Protein AF-A0A1R4JY77-F1 (afdb_monomer)

Foldseek 3Di:
DDADEEEDEDEQDEEQEAEAAAAEEEAEPHHYDNPDPHYDYDHHDHYYYYYHYD

Structure (mmCIF, N/CA/C/O backbone):
data_AF-A0A1R4JY77-F1
#
_entry.id   AF-A0A1R4JY77-F1
#
loop_
_atom_site.group_PDB
_atom_site.id
_atom_site.type_symbol
_atom_site.label_atom_id
_atom_site.label_alt_id
_atom_site.label_comp_id
_atom_site.label_asym_id
_atom_site.label_entity_id
_atom_site.label_seq_id
_atom_site.pdbx_PDB_ins_code
_atom_site.Cartn_x
_atom_site.Cartn_y
_atom_site.Cartn_z
_atom_site.occupancy
_atom_site.B_iso_or_equiv
_atom_site.auth_seq_id
_atom_site.auth_comp_id
_atom_site.auth_asym_id
_atom_site.auth_atom_id
_atom_site.pdbx_PDB_model_num
ATOM 1 N N . MET A 1 1 ? 10.532 -4.837 -19.923 1.00 42.66 1 MET A N 1
ATOM 2 C CA . MET A 1 1 ? 9.844 -3.815 -19.103 1.00 42.66 1 MET A CA 1
ATOM 3 C C . MET A 1 1 ? 8.354 -4.044 -19.271 1.00 42.66 1 MET A C 1
ATOM 5 O O . MET A 1 1 ? 7.903 -4.010 -20.406 1.00 42.66 1 MET A O 1
ATOM 9 N N . SER A 1 2 ? 7.620 -4.366 -18.206 1.00 51.06 2 SER A N 1
ATOM 10 C CA . SER A 1 2 ? 6.163 -4.527 -18.285 1.00 51.06 2 SER A CA 1
ATOM 11 C C . SER A 1 2 ? 5.524 -3.228 -17.814 1.00 51.06 2 SER A C 1
ATOM 13 O O . SER A 1 2 ? 5.403 -3.022 -16.613 1.00 51.06 2 SER A O 1
ATOM 15 N N . ALA A 1 3 ? 5.198 -2.335 -18.750 1.00 58.12 3 ALA A N 1
ATOM 16 C CA . ALA A 1 3 ? 4.304 -1.216 -18.481 1.00 58.12 3 ALA A CA 1
ATOM 17 C C . ALA A 1 3 ? 2.876 -1.765 -18.548 1.00 58.12 3 ALA A C 1
ATOM 19 O O . ALA A 1 3 ? 2.341 -1.974 -19.634 1.00 58.12 3 ALA A O 1
ATOM 20 N N . GLY A 1 4 ? 2.320 -2.104 -17.388 1.00 71.81 4 GLY A N 1
ATOM 21 C CA . GLY A 1 4 ? 0.988 -2.691 -17.261 1.00 71.81 4 GLY A CA 1
ATOM 22 C C . GLY A 1 4 ? 0.044 -1.777 -16.491 1.00 71.81 4 GLY A C 1
ATOM 23 O O . GLY A 1 4 ? 0.478 -0.939 -15.697 1.00 71.81 4 GLY A O 1
ATOM 24 N N . ASN A 1 5 ? -1.249 -1.940 -16.736 1.00 84.00 5 ASN A N 1
ATOM 25 C CA . ASN A 1 5 ? -2.318 -1.354 -15.945 1.00 84.00 5 ASN A CA 1
ATOM 26 C C . ASN A 1 5 ? -2.960 -2.438 -15.069 1.00 84.00 5 ASN A C 1
ATOM 28 O O . ASN A 1 5 ? -3.286 -3.521 -15.547 1.00 84.00 5 ASN A O 1
ATOM 32 N N . LEU A 1 6 ? -3.114 -2.149 -13.777 1.00 85.56 6 LEU A N 1
ATOM 33 C CA . LEU A 1 6 ? -3.794 -3.022 -12.820 1.00 85.56 6 LEU A CA 1
ATOM 34 C C . LEU A 1 6 ? -4.905 -2.232 -12.137 1.00 85.56 6 LEU A C 1
ATOM 36 O O . LEU A 1 6 ? -4.650 -1.163 -11.587 1.00 85.56 6 LEU A O 1
ATOM 40 N N . SER A 1 7 ? -6.114 -2.783 -12.147 1.00 90.44 7 SER A N 1
ATOM 41 C CA . SER A 1 7 ? -7.245 -2.277 -11.373 1.00 90.44 7 SER A CA 1
ATOM 42 C C . SER A 1 7 ? -7.692 -3.369 -10.416 1.00 90.44 7 SER A C 1
ATOM 44 O O . SER A 1 7 ? -7.921 -4.499 -10.850 1.00 90.44 7 SER A O 1
ATOM 46 N N . LEU A 1 8 ? -7.788 -3.044 -9.131 1.00 89.56 8 LEU A N 1
ATOM 47 C CA . LEU A 1 8 ? -8.205 -3.980 -8.09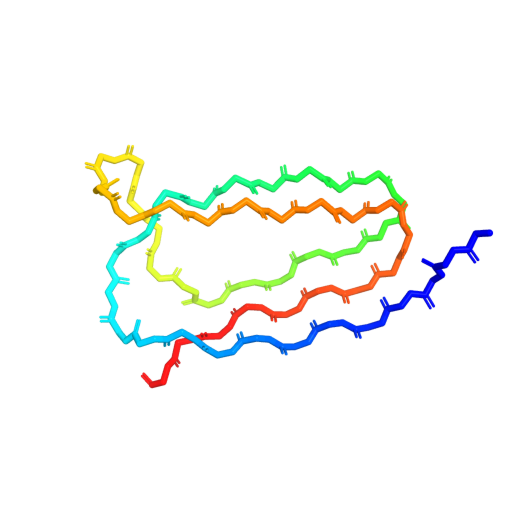3 1.00 89.56 8 LEU A CA 1
ATOM 48 C C . LEU A 1 8 ? -9.221 -3.303 -7.176 1.00 89.56 8 LEU A C 1
ATOM 50 O O . LEU A 1 8 ? -8.935 -2.235 -6.637 1.00 89.56 8 LEU A O 1
ATOM 54 N N . THR A 1 9 ? -10.366 -3.953 -6.987 1.00 93.62 9 THR A N 1
ATOM 55 C CA . THR A 1 9 ? -11.404 -3.531 -6.041 1.00 93.62 9 THR A CA 1
ATOM 56 C C . THR A 1 9 ? -11.319 -4.402 -4.795 1.00 93.62 9 THR A C 1
ATOM 58 O O . THR A 1 9 ? -11.229 -5.630 -4.895 1.00 93.62 9 THR A O 1
ATOM 61 N N . LEU A 1 10 ? -11.301 -3.773 -3.626 1.00 90.62 10 LEU A N 1
ATOM 62 C CA . LEU A 1 10 ? -11.267 -4.428 -2.327 1.00 90.62 10 LEU A CA 1
ATOM 63 C C . LEU A 1 10 ? -12.573 -4.156 -1.568 1.00 90.62 10 LEU A C 1
ATOM 65 O O . LEU A 1 10 ? -13.200 -3.125 -1.782 1.00 90.62 10 LEU A O 1
ATOM 69 N N . PRO A 1 11 ? -12.983 -5.041 -0.650 1.00 92.81 11 PRO A N 1
ATOM 70 C CA . PRO A 1 11 ? -14.111 -4.761 0.229 1.00 92.81 11 PRO A CA 1
ATOM 71 C C . PRO A 1 11 ? -13.859 -3.523 1.095 1.00 92.81 11 PRO A C 1
ATOM 73 O O . PRO A 1 11 ? -12.709 -3.266 1.481 1.00 92.81 11 PRO A O 1
ATOM 76 N N . GLU A 1 12 ? -14.935 -2.830 1.474 1.00 91.31 12 GLU A N 1
ATOM 77 C CA . GLU A 1 12 ? -14.873 -1.711 2.414 1.00 91.31 12 GLU A CA 1
ATOM 78 C C . GLU A 1 12 ? -14.150 -2.103 3.707 1.00 91.31 12 GLU A C 1
ATOM 80 O O . GLU A 1 12 ? -14.471 -3.086 4.382 1.00 91.31 12 GLU A O 1
ATOM 85 N N . GLY A 1 13 ? -13.149 -1.309 4.069 1.00 92.19 13 GLY A N 1
ATOM 86 C CA . GLY A 1 13 ? -12.337 -1.573 5.242 1.00 92.19 13 GLY A CA 1
ATOM 87 C C . GLY A 1 13 ? -11.127 -0.660 5.312 1.00 92.19 13 GLY A C 1
ATOM 88 O O . GLY A 1 13 ? -10.786 0.030 4.355 1.00 92.19 13 GLY A O 1
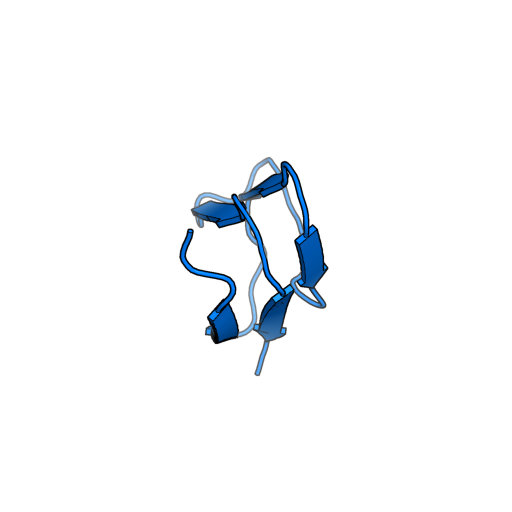ATOM 89 N N . ALA A 1 14 ? -10.481 -0.648 6.474 1.00 94.00 14 ALA A N 1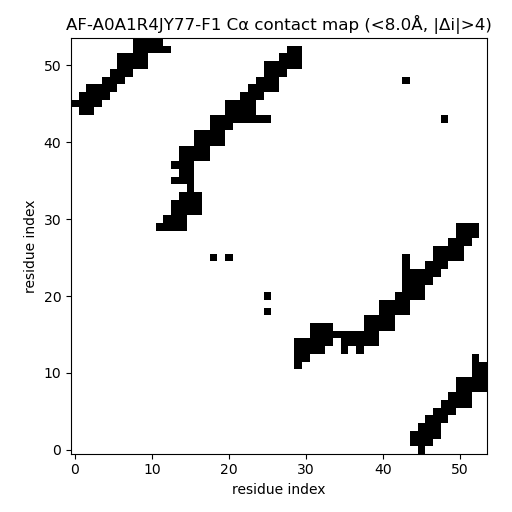
ATOM 90 C CA . ALA A 1 14 ? -9.217 0.048 6.652 1.00 94.00 14 ALA A CA 1
ATOM 91 C C . ALA A 1 14 ? -8.045 -0.879 6.294 1.00 94.00 14 ALA A C 1
ATOM 93 O O . ALA A 1 14 ? -8.055 -2.050 6.693 1.00 94.00 14 ALA A O 1
ATOM 94 N N . TYR A 1 15 ? -7.030 -0.365 5.598 1.00 94.62 15 TYR A N 1
ATOM 95 C CA .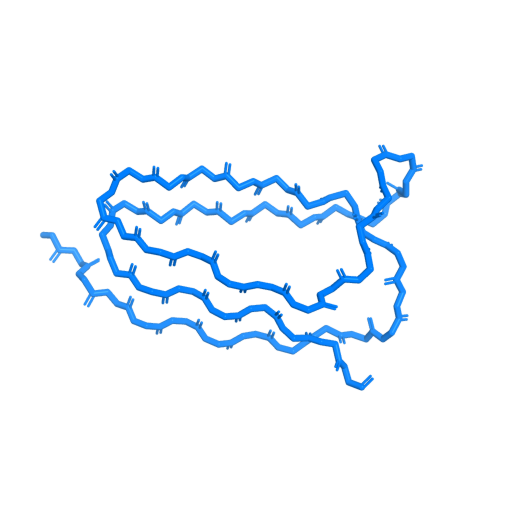 TYR A 1 15 ? -5.873 -1.142 5.138 1.00 94.62 15 TYR A CA 1
ATOM 96 C C . TYR A 1 15 ? -4.532 -0.430 5.407 1.00 94.62 15 TYR A C 1
ATOM 98 O O . TYR A 1 15 ? -4.404 0.768 5.157 1.00 94.62 15 TYR A O 1
ATOM 106 N N . ASP A 1 16 ? -3.502 -1.174 5.832 1.00 95.06 16 ASP A N 1
ATOM 107 C CA . ASP A 1 16 ? -2.095 -0.728 5.778 1.00 95.06 16 ASP A CA 1
ATOM 108 C C . ASP A 1 16 ? -1.631 -0.815 4.321 1.00 95.06 16 ASP A C 1
ATOM 110 O O . ASP A 1 16 ? -1.242 -1.886 3.835 1.00 95.06 16 ASP A O 1
ATOM 114 N N . LEU A 1 17 ? -1.719 0.309 3.607 1.00 92.94 17 LEU A N 1
ATOM 115 C CA . LEU A 1 17 ? -1.328 0.405 2.207 1.00 92.94 17 LEU A CA 1
ATOM 116 C C . LEU A 1 17 ? 0.149 0.798 2.075 1.00 92.94 17 LEU A C 1
ATOM 118 O O . LEU A 1 17 ? 0.566 1.916 2.377 1.00 92.94 17 LEU A O 1
ATOM 122 N N . ARG A 1 18 ? 0.953 -0.125 1.547 1.00 92.50 18 ARG A N 1
ATOM 123 C CA . ARG A 1 18 ? 2.374 0.080 1.240 1.00 92.50 18 ARG A CA 1
ATOM 124 C C . ARG A 1 18 ? 2.572 0.190 -0.263 1.00 92.50 18 ARG A C 1
ATOM 126 O O . ARG A 1 18 ? 2.253 -0.732 -1.012 1.00 92.50 18 ARG A O 1
ATOM 133 N N . ARG A 1 19 ? 3.117 1.325 -0.698 1.0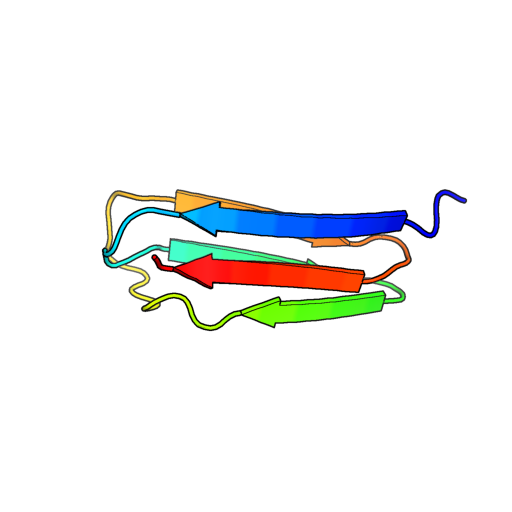0 89.69 19 ARG A N 1
ATOM 134 C CA . ARG A 1 19 ? 3.296 1.674 -2.111 1.00 89.69 19 ARG A CA 1
ATOM 135 C C . ARG A 1 19 ? 4.778 1.816 -2.415 1.00 89.69 19 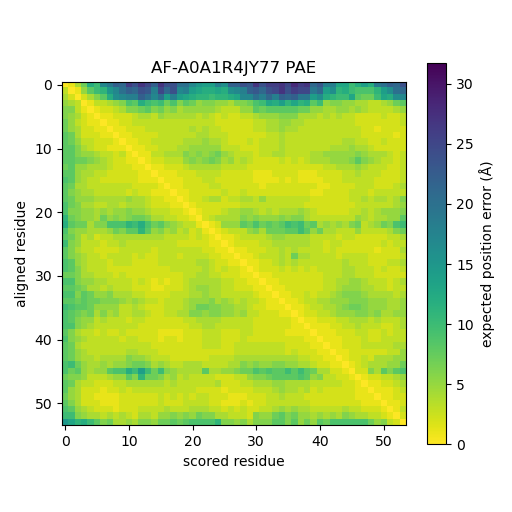ARG A C 1
ATOM 137 O O . ARG A 1 19 ? 5.470 2.567 -1.735 1.00 89.69 19 ARG A O 1
ATOM 144 N N . ASP A 1 20 ? 5.234 1.125 -3.447 1.00 90.31 20 ASP A N 1
ATOM 145 C CA . ASP A 1 20 ? 6.607 1.194 -3.940 1.00 90.31 20 ASP A CA 1
ATOM 146 C C . ASP A 1 20 ? 6.556 1.457 -5.450 1.00 90.31 20 ASP A C 1
ATOM 148 O O . ASP A 1 20 ? 6.309 0.548 -6.241 1.00 90.31 20 ASP A O 1
ATOM 152 N N . VAL A 1 21 ? 6.674 2.726 -5.851 1.00 87.38 21 VAL A N 1
ATOM 153 C CA . VAL A 1 21 ? 6.494 3.170 -7.244 1.00 87.38 21 VAL A CA 1
ATOM 154 C C . VAL A 1 21 ? 7.814 3.726 -7.764 1.00 87.38 21 VAL A C 1
ATOM 156 O O . VAL A 1 21 ? 8.322 4.706 -7.228 1.00 87.38 21 VAL A O 1
ATOM 159 N N . SER A 1 22 ? 8.371 3.100 -8.803 1.00 85.88 22 SER A N 1
ATOM 160 C CA . SER A 1 22 ? 9.639 3.519 -9.415 1.00 85.88 22 SER A CA 1
ATOM 161 C C . SER A 1 22 ? 9.431 4.411 -10.644 1.00 85.88 22 SER A C 1
ATOM 163 O O . SER A 1 22 ? 9.850 5.562 -10.630 1.00 85.88 22 SER A O 1
ATOM 165 N N . ALA A 1 23 ? 8.785 3.914 -11.706 1.00 81.88 23 ALA A N 1
ATOM 166 C CA . ALA A 1 23 ? 8.567 4.657 -12.956 1.00 81.88 23 ALA A CA 1
ATOM 167 C C . ALA A 1 23 ? 7.104 4.566 -13.423 1.00 81.88 23 ALA A C 1
ATOM 169 O O . ALA A 1 23 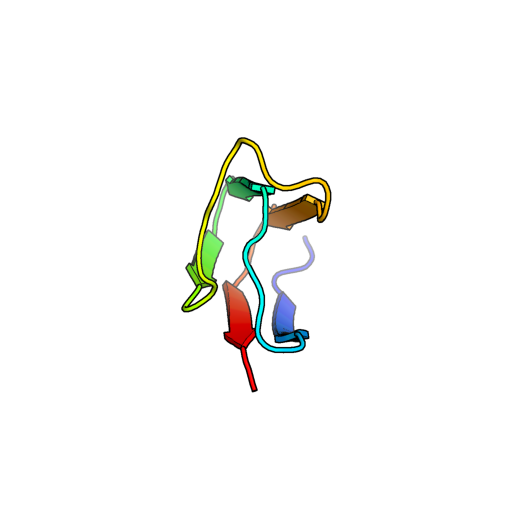? 6.800 4.114 -14.529 1.00 81.88 23 ALA A O 1
ATOM 170 N N . GLY A 1 24 ? 6.174 4.950 -12.550 1.00 85.88 24 GLY A N 1
ATOM 171 C CA . GLY A 1 24 ? 4.742 4.819 -12.796 1.00 85.88 24 GLY A CA 1
ATOM 172 C C . GLY A 1 24 ? 3.891 5.668 -11.862 1.00 85.88 24 GLY A C 1
ATOM 173 O O . GLY A 1 24 ? 4.371 6.624 -11.255 1.00 85.88 24 GLY A O 1
ATOM 174 N N . SER A 1 25 ? 2.616 5.317 -11.741 1.00 87.38 25 SER A N 1
ATOM 175 C CA . SER A 1 25 ? 1.686 5.961 -10.813 1.00 87.38 25 SER A CA 1
ATOM 176 C C . SER A 1 25 ? 0.832 4.924 -10.096 1.00 87.38 25 SER A C 1
ATOM 178 O O . SER A 1 25 ? 0.448 3.904 -10.668 1.00 87.38 25 SER A O 1
ATOM 180 N N . LEU A 1 26 ? 0.533 5.190 -8.828 1.00 90.31 26 LEU A N 1
ATOM 181 C CA . LEU A 1 26 ? -0.424 4.418 -8.050 1.00 90.31 26 LEU A CA 1
ATOM 182 C C . LEU A 1 26 ? -1.450 5.377 -7.472 1.00 90.31 26 LEU A C 1
ATOM 184 O O . LEU A 1 26 ? -1.091 6.311 -6.757 1.00 90.31 26 LEU A O 1
ATOM 188 N N . ASN A 1 27 ? -2.713 5.124 -7.788 1.00 92.12 27 ASN A N 1
ATOM 189 C CA . ASN A 1 27 ? -3.851 5.867 -7.286 1.00 92.12 27 ASN A CA 1
ATOM 190 C C . ASN A 1 27 ? -4.695 4.946 -6.405 1.00 92.12 27 ASN A C 1
ATOM 192 O O . ASN A 1 27 ? -4.880 3.773 -6.735 1.00 92.12 27 ASN A O 1
ATOM 196 N N . SER A 1 28 ? -5.182 5.448 -5.278 1.00 90.75 28 SER A N 1
ATOM 197 C CA . SER A 1 28 ? -6.000 4.639 -4.378 1.00 90.75 28 SER A CA 1
ATOM 198 C C . SER A 1 28 ? -7.063 5.464 -3.678 1.00 90.75 28 SER A C 1
ATOM 200 O O . SER A 1 28 ? -6.748 6.520 -3.133 1.00 90.75 28 SER A O 1
ATOM 202 N N . SER A 1 29 ? -8.273 4.926 -3.615 1.00 93.00 29 SER A N 1
ATOM 203 C CA . SER A 1 29 ? -9.390 5.455 -2.824 1.00 93.00 29 SER A CA 1
ATOM 204 C C . SER A 1 29 ? -9.602 4.692 -1.506 1.00 93.00 29 SER A C 1
ATOM 206 O O . SER A 1 29 ? -10.488 5.046 -0.732 1.00 93.00 29 SER A O 1
ATOM 208 N N . LEU A 1 30 ? -8.778 3.669 -1.231 1.00 92.12 30 LEU A N 1
ATOM 209 C CA . LEU A 1 30 ? -8.848 2.861 -0.011 1.00 92.12 30 LEU A CA 1
ATOM 210 C C . LEU A 1 30 ? -8.734 3.718 1.255 1.00 92.12 30 LEU A C 1
ATOM 212 O O . LEU A 1 30 ? -7.911 4.633 1.330 1.00 92.12 30 LEU A O 1
ATOM 216 N N . ARG A 1 31 ? -9.487 3.355 2.298 1.00 93.75 31 ARG A N 1
ATOM 217 C CA . ARG A 1 31 ? -9.266 3.896 3.644 1.00 93.75 31 ARG A CA 1
ATOM 218 C C . ARG A 1 31 ? -7.946 3.362 4.209 1.00 93.75 31 ARG A C 1
ATOM 220 O O . ARG A 1 31 ? -7.823 2.184 4.534 1.00 93.75 31 ARG A O 1
ATOM 227 N N . GLU A 1 32 ? -6.961 4.240 4.349 1.00 93.00 3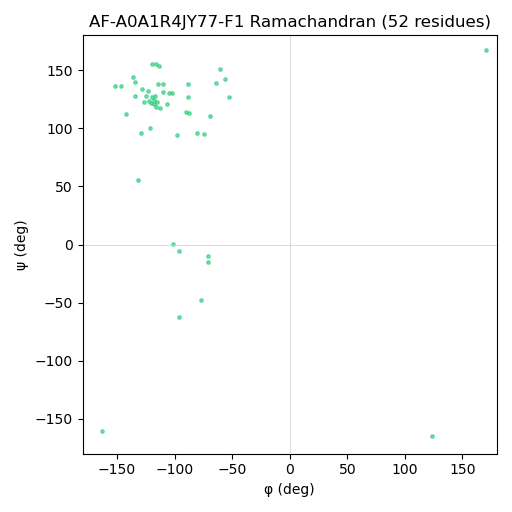2 GLU A N 1
ATOM 228 C CA . GLU A 1 32 ? -5.639 3.880 4.861 1.00 93.00 32 GLU A CA 1
ATOM 229 C C . GLU A 1 32 ? -5.573 3.972 6.384 1.00 93.00 32 GLU A C 1
ATOM 231 O O . GLU A 1 32 ? -5.860 5.017 6.966 1.00 93.00 32 GLU A O 1
ATOM 236 N N . ASP A 1 33 ? -5.143 2.887 7.021 1.00 94.50 33 ASP A N 1
ATOM 237 C CA . ASP A 1 33 ? -4.853 2.855 8.449 1.00 94.50 33 ASP A CA 1
ATOM 238 C C . ASP A 1 33 ? -3.610 1.980 8.699 1.00 94.50 33 ASP A C 1
ATOM 240 O O . ASP A 1 33 ? -3.661 0.765 8.493 1.00 94.50 33 ASP A O 1
ATOM 244 N N . PRO A 1 34 ? -2.477 2.562 9.140 1.00 90.25 34 PRO A N 1
ATOM 245 C CA . PRO A 1 34 ? -1.231 1.823 9.347 1.00 90.25 34 PRO A CA 1
ATOM 246 C C . PRO A 1 34 ? -1.274 0.867 10.550 1.00 90.25 34 PRO A C 1
ATOM 248 O O . PRO A 1 34 ? -0.342 0.083 10.730 1.00 90.25 34 PRO A O 1
ATOM 251 N N . SER A 1 35 ? -2.317 0.941 11.384 1.00 92.88 35 SER A N 1
ATOM 252 C CA . SER A 1 35 ? -2.577 0.015 12.490 1.00 92.88 35 SER A CA 1
ATOM 253 C C . SER A 1 35 ? -3.554 -1.107 12.120 1.00 92.88 35 SER A C 1
ATOM 255 O O . SER A 1 35 ? -3.737 -2.037 12.909 1.00 92.88 35 SER A O 1
ATOM 257 N N . SER A 1 36 ? -4.144 -1.067 10.920 1.00 92.94 36 SER A N 1
ATOM 258 C CA . SER A 1 36 ? -5.012 -2.133 10.425 1.00 92.94 36 SER A CA 1
ATOM 259 C C . SER A 1 36 ? -4.246 -3.444 10.238 1.00 92.94 36 SER A C 1
ATOM 261 O O . SER A 1 36 ? -3.141 -3.479 9.697 1.00 92.94 36 SER A O 1
ATOM 263 N N . GLY A 1 37 ? -4.876 -4.556 10.628 1.00 92.50 37 GLY A N 1
ATOM 264 C CA . GLY A 1 37 ? -4.371 -5.903 10.348 1.00 92.50 37 GLY A CA 1
ATOM 265 C C . GLY A 1 37 ? -4.471 -6.301 8.870 1.00 92.50 37 GLY A C 1
ATOM 266 O O . GLY A 1 37 ? -3.828 -7.263 8.451 1.00 92.50 37 GLY A O 1
ATOM 267 N N . ASN A 1 38 ? -5.250 -5.566 8.070 1.00 92.00 38 ASN A N 1
ATOM 268 C CA . ASN A 1 38 ? -5.411 -5.834 6.646 1.00 92.00 38 ASN A CA 1
ATOM 269 C C . ASN A 1 38 ? -4.313 -5.111 5.867 1.00 92.00 38 ASN A C 1
ATOM 271 O O . ASN A 1 38 ? -4.289 -3.883 5.816 1.00 92.00 38 ASN A O 1
ATOM 275 N N . ARG A 1 39 ? -3.403 -5.859 5.241 1.00 93.19 39 ARG A N 1
ATOM 276 C CA . ARG A 1 39 ? -2.231 -5.285 4.571 1.00 93.19 39 ARG A CA 1
ATOM 277 C C . ARG A 1 39 ? -2.308 -5.410 3.058 1.00 93.19 39 ARG A C 1
ATOM 279 O O . ARG A 1 39 ? -2.492 -6.506 2.535 1.00 93.19 39 ARG A O 1
ATOM 286 N N . VAL A 1 40 ? -2.050 -4.304 2.362 1.00 90.94 40 VAL A N 1
ATOM 287 C CA . VAL A 1 40 ? -1.965 -4.256 0.897 1.00 90.94 40 VAL A CA 1
ATOM 288 C C . VAL A 1 40 ? -0.595 -3.721 0.500 1.00 90.94 40 VAL A C 1
ATOM 290 O O . VAL A 1 40 ? -0.198 -2.636 0.911 1.00 90.94 40 VAL A O 1
ATOM 293 N N . THR A 1 41 ? 0.156 -4.482 -0.298 1.00 91.56 41 THR A N 1
ATOM 294 C CA . THR A 1 41 ? 1.453 -4.039 -0.836 1.00 91.56 41 THR A CA 1
ATOM 295 C C . THR A 1 41 ? 1.391 -3.984 -2.352 1.00 91.56 41 THR A C 1
ATOM 297 O O . THR A 1 41 ? 1.150 -4.998 -3.002 1.00 91.56 41 THR A O 1
ATOM 300 N N . ALA A 1 42 ? 1.645 -2.805 -2.909 1.00 88.38 42 ALA A N 1
ATOM 301 C CA . ALA A 1 42 ? 1.628 -2.562 -4.340 1.00 88.38 42 ALA A CA 1
ATOM 302 C C . ALA A 1 42 ? 2.997 -2.057 -4.802 1.00 88.38 42 ALA A C 1
ATOM 304 O O . ALA A 1 42 ? 3.490 -1.030 -4.328 1.00 88.38 42 ALA A O 1
ATOM 305 N N . ARG A 1 43 ? 3.602 -2.787 -5.744 1.00 89.12 43 ARG A N 1
ATOM 306 C CA . ARG A 1 43 ? 4.885 -2.437 -6.356 1.00 89.12 43 ARG A CA 1
ATOM 307 C C . ARG A 1 43 ? 4.690 -2.138 -7.836 1.00 89.12 43 ARG A C 1
ATOM 309 O O . ARG A 1 43 ? 4.224 -2.996 -8.582 1.00 89.12 43 ARG A O 1
ATOM 316 N N . VAL A 1 44 ? 5.079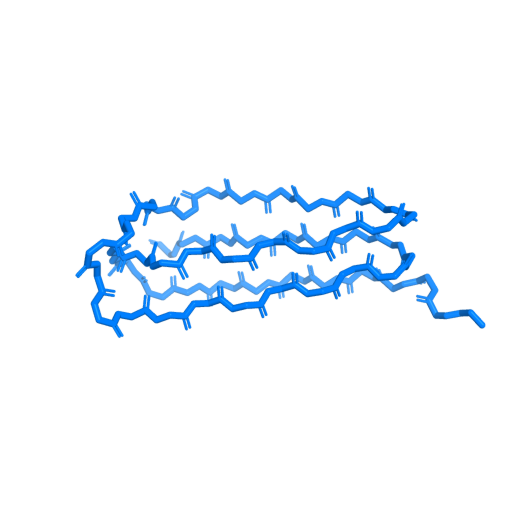 -0.940 -8.255 1.00 85.69 44 VAL A N 1
ATOM 317 C CA . VAL A 1 44 ? 4.929 -0.446 -9.625 1.00 85.69 44 VAL A CA 1
ATOM 318 C C . VAL A 1 44 ? 6.300 -0.098 -10.173 1.00 85.69 44 VAL A C 1
ATOM 320 O O . VAL A 1 44 ? 6.857 0.959 -9.888 1.00 85.69 44 VAL A O 1
ATOM 323 N N . THR A 1 45 ? 6.859 -0.996 -10.980 1.00 82.31 45 THR A N 1
ATOM 324 C CA . THR A 1 45 ? 8.154 -0.748 -11.623 1.00 82.31 45 THR A CA 1
ATOM 325 C C . THR A 1 45 ? 7.998 0.207 -12.802 1.00 82.31 45 THR A C 1
ATOM 327 O O . THR A 1 45 ? 8.727 1.188 -12.878 1.00 82.31 45 THR A O 1
ATOM 330 N N . ALA A 1 46 ? 7.021 -0.039 -13.678 1.00 82.56 46 ALA A N 1
ATOM 331 C CA . ALA A 1 46 ? 6.560 0.903 -14.689 1.00 82.56 46 ALA A CA 1
ATOM 332 C C . ALA A 1 46 ? 5.086 0.630 -15.015 1.00 82.56 46 ALA A C 1
ATOM 334 O O . ALA A 1 46 ? 4.707 -0.531 -15.148 1.00 82.56 46 ALA A O 1
ATOM 335 N N . GLY A 1 47 ? 4.255 1.666 -15.128 1.00 84.38 47 GLY A N 1
ATOM 336 C CA . GLY A 1 47 ? 2.816 1.513 -15.393 1.00 84.38 47 GLY A CA 1
ATOM 337 C C . GLY A 1 47 ? 1.916 2.180 -14.354 1.00 84.38 47 GLY A C 1
ATOM 338 O O . GLY A 1 47 ? 2.367 3.034 -13.593 1.00 84.38 47 GLY A O 1
ATOM 339 N N . ASN A 1 48 ? 0.634 1.813 -14.354 1.00 88.69 48 ASN A N 1
ATOM 340 C CA . ASN A 1 48 ? -0.394 2.475 -13.548 1.00 88.69 48 ASN A CA 1
ATOM 341 C C . ASN A 1 48 ? -1.189 1.459 -12.725 1.00 88.69 48 ASN A C 1
ATOM 343 O O . ASN A 1 48 ? -1.631 0.441 -13.256 1.00 88.69 48 ASN A O 1
ATOM 347 N N . VAL A 1 49 ? -1.396 1.750 -11.443 1.00 90.38 49 VAL A N 1
ATOM 348 C CA . VAL A 1 49 ? -2.221 0.925 -10.551 1.00 90.38 49 VAL A CA 1
ATOM 349 C C . VAL A 1 49 ? -3.335 1.768 -9.955 1.00 90.38 49 VAL A C 1
ATOM 351 O O . VAL A 1 49 ? -3.073 2.849 -9.431 1.00 90.38 49 VAL A O 1
ATOM 354 N N . THR A 1 50 ? -4.557 1.247 -10.002 1.00 93.44 50 THR A N 1
ATOM 355 C CA . THR A 1 50 ? -5.721 1.819 -9.327 1.00 93.44 50 THR A CA 1
ATOM 356 C C . THR A 1 50 ? -6.243 0.821 -8.302 1.00 93.44 50 THR A C 1
ATOM 358 O O . THR A 1 50 ? -6.517 -0.334 -8.629 1.00 93.44 50 THR A O 1
ATOM 361 N N . LEU A 1 51 ? -6.338 1.271 -7.054 1.00 92.25 51 LEU A N 1
ATOM 362 C CA . LEU A 1 51 ? -6.887 0.515 -5.932 1.00 92.25 51 LEU A CA 1
ATOM 363 C C . LEU A 1 51 ? -8.182 1.183 -5.490 1.00 92.25 51 LEU A C 1
ATOM 365 O O . LEU A 1 51 ? -8.151 2.332 -5.047 1.00 92.25 51 LEU A O 1
ATOM 369 N N . ASP A 1 52 ? -9.286 0.462 -5.606 1.00 94.44 52 ASP A N 1
ATOM 370 C CA . ASP A 1 52 ? -10.607 0.969 -5.257 1.00 94.44 52 ASP A CA 1
ATOM 371 C C . ASP A 1 52 ? -11.246 0.138 -4.147 1.00 94.44 52 ASP A C 1
ATOM 373 O O . ASP A 1 52 ? -10.876 -1.023 -3.954 1.00 94.44 52 ASP A O 1
ATOM 377 N N . GLN A 1 53 ? -12.164 0.739 -3.397 1.00 91.00 53 GLN A N 1
ATOM 378 C CA . GLN A 1 53 ? -13.013 0.024 -2.445 1.00 91.00 53 GLN A CA 1
ATOM 379 C C . GLN A 1 53 ? -14.449 0.016 -2.970 1.00 91.00 53 GLN A C 1
ATOM 381 O O . GLN A 1 53 ? -14.875 1.029 -3.520 1.00 91.00 53 GLN A O 1
ATOM 386 N N . ASP A 1 54 ? -15.124 -1.127 -2.841 1.00 84.88 54 ASP A N 1
ATOM 387 C CA . ASP A 1 54 ? -16.524 -1.311 -3.266 1.00 84.88 54 ASP A CA 1
ATOM 388 C C . ASP A 1 54 ? -17.493 -0.362 -2.542 1.00 84.88 54 ASP A C 1
ATOM 390 O O . ASP A 1 54 ? -17.248 -0.094 -1.344 1.00 84.88 54 ASP A O 1
#

pLDDT: mean 87.68, std 10.02, range [42.66, 95.06]

Sequence (54 aa):
MSAGNLSLTLPEGAYDLRRDVSAGSLNSSLREDPSSGNRVTARVTAGNVTLDQD

Mean predicted aligned error: 4.19 Å

Organism: NCBI:txid57043

Radius of gyration: 11.24 Å; Cα contacts (8 Å, |Δi|>4): 125; chains: 1; bounding box: 26×12×32 Å

Secondary structure (DSSP, 8-state):
---EEEEEEE-SSEEEEEEEEEEEEEEE-SEE-TT-S-EEEEEEEEEEEEEEE-

Solvent-accessible surface area (backbone atoms only — not comparable to full-atom values): 3201 Å² total; per-residue (Å²): 135,70,71,47,80,46,78,48,77,40,74,76,58,56,24,24,74,45,79,47,71,73,55,52,50,77,47,69,71,57,47,73,30,87,83,38,90,42,74,45,79,49,77,32,67,30,31,41,37,41,39,41,51,105